Protein AF-A0A0A2X3W1-F1 (afdb_monomer)

Secondary structure (DSSP, 8-state):
-------EEGGGS-TTSEEEEE-SS-EEEEEEETTTTEEEETTTTTPBPSS---EEEPPPPPTT----

pLDDT: mean 86.37, std 14.1, range [41.53, 97.25]

Sequence (68 aa):
MLATNEWQPIETAPKDAVVMVWNGDFITMGRYWSQRKCWIDYADEGDEFTDPPTHWQPLPQAPGGRNG

Mean predicted aligned error: 6.06 Å

Foldseek 3Di:
DPFPQDKDFPVPDDQPDWWWFAQPPDIAIWHQDPVVRAIAGPVPVGHGDPGGTGITGHDDQPPPRDDD

Solvent-accessible surface area (backbone atoms only — not comparable to full-atom values): 4276 Å² total; per-residue (Å²): 131,85,77,73,94,56,77,38,58,38,91,75,53,69,66,90,44,72,28,33,27,31,43,88,86,57,77,50,43,29,31,49,39,78,93,78,72,43,58,19,31,58,80,61,89,53,43,67,49,92,58,62,58,55,28,29,39,78,63,78,81,58,92,87,70,73,79,128

Structure (mmCIF, N/CA/C/O backbone):
data_AF-A0A0A2X3W1-F1
#
_entry.id   AF-A0A0A2X3W1-F1
#
loop_
_atom_site.group_PDB
_atom_site.id
_atom_site.type_symbol
_atom_site.label_atom_id
_atom_site.label_alt_id
_atom_site.label_comp_id
_atom_site.label_asym_id
_atom_site.label_entity_id
_atom_site.label_seq_id
_atom_site.pdbx_PDB_ins_code
_atom_site.Cartn_x
_atom_site.Cartn_y
_atom_site.Cartn_z
_atom_site.occupancy
_atom_site.B_iso_or_equiv
_atom_site.auth_seq_id
_atom_site.auth_comp_id
_atom_site.auth_asym_id
_atom_site.auth_atom_id
_atom_site.pdbx_PDB_model_num
ATOM 1 N N . MET A 1 1 ? -21.128 9.018 6.066 1.00 41.53 1 MET A N 1
ATOM 2 C CA . MET A 1 1 ? -20.639 9.523 4.767 1.00 41.53 1 MET A CA 1
ATOM 3 C C . MET A 1 1 ? -20.229 8.307 3.965 1.00 41.53 1 MET A C 1
ATOM 5 O O . MET A 1 1 ? -19.432 7.533 4.475 1.00 41.53 1 MET A O 1
ATOM 9 N N . LEU A 1 2 ? -20.858 8.061 2.814 1.00 48.09 2 LEU A N 1
ATOM 10 C CA . LEU A 1 2 ? -20.453 6.967 1.927 1.00 48.09 2 LEU A CA 1
ATOM 11 C C . LEU A 1 2 ? -19.035 7.298 1.452 1.00 48.09 2 LEU A C 1
ATOM 13 O O . LEU A 1 2 ? -18.842 8.366 0.876 1.00 48.09 2 LEU A O 1
ATOM 17 N N . ALA A 1 3 ? -18.051 6.456 1.770 1.00 51.91 3 ALA A N 1
ATOM 18 C CA . ALA A 1 3 ? -16.720 6.595 1.196 1.00 51.91 3 ALA A CA 1
ATOM 19 C C . ALA A 1 3 ? -16.883 6.486 -0.323 1.00 51.91 3 ALA A C 1
ATOM 21 O O . ALA A 1 3 ? -17.359 5.468 -0.826 1.00 51.91 3 ALA A O 1
ATOM 22 N N . THR A 1 4 ? -16.596 7.565 -1.043 1.00 55.28 4 THR A N 1
ATOM 23 C 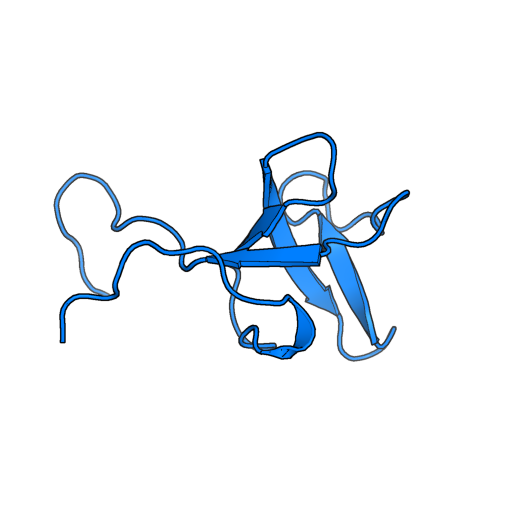CA . THR A 1 4 ? -16.509 7.524 -2.497 1.00 55.28 4 THR A CA 1
ATOM 24 C C . THR A 1 4 ? -15.385 6.551 -2.826 1.00 55.28 4 THR A C 1
ATOM 26 O O . THR A 1 4 ? -14.274 6.682 -2.319 1.00 55.28 4 THR A O 1
ATOM 29 N N . ASN A 1 5 ? -15.718 5.509 -3.582 1.00 66.81 5 ASN A N 1
ATOM 30 C CA . ASN A 1 5 ? -14.872 4.357 -3.892 1.00 66.81 5 ASN A CA 1
ATOM 31 C C . ASN A 1 5 ? -13.778 4.741 -4.914 1.00 66.81 5 ASN A C 1
ATOM 33 O O . ASN A 1 5 ? -13.660 4.146 -5.982 1.00 66.81 5 ASN A O 1
ATOM 37 N N . GLU A 1 6 ? -13.063 5.829 -4.640 1.00 85.38 6 GLU A N 1
ATOM 38 C CA . GLU A 1 6 ? -12.133 6.478 -5.552 1.00 85.38 6 GLU A CA 1
ATOM 39 C C . GLU A 1 6 ? -10.716 6.354 -5.009 1.00 85.38 6 GLU A C 1
ATOM 41 O O . GLU A 1 6 ? -10.440 6.706 -3.860 1.00 85.38 6 GLU A O 1
ATOM 46 N N . TRP A 1 7 ? -9.814 5.883 -5.864 1.00 93.69 7 TRP A N 1
ATOM 47 C CA . TRP A 1 7 ? -8.387 5.823 -5.582 1.00 93.69 7 TRP A CA 1
ATOM 48 C C . TRP A 1 7 ? -7.831 7.202 -5.204 1.00 93.69 7 TRP A C 1
ATOM 50 O O . TRP A 1 7 ? -8.103 8.198 -5.871 1.00 93.69 7 TRP A O 1
ATOM 60 N N . GLN A 1 8 ? -7.027 7.243 -4.147 1.00 96.56 8 GLN A N 1
ATOM 61 C CA . GLN A 1 8 ? -6.377 8.443 -3.621 1.00 96.56 8 GLN A CA 1
ATOM 62 C C . GLN A 1 8 ? -4.849 8.301 -3.690 1.00 96.56 8 GLN A C 1
ATOM 64 O O . GLN A 1 8 ? -4.357 7.172 -3.630 1.00 96.56 8 GLN A O 1
ATOM 69 N N . PRO A 1 9 ? -4.074 9.401 -3.761 1.00 96.88 9 PRO A N 1
ATOM 70 C CA . PRO A 1 9 ? -2.612 9.342 -3.701 1.00 96.88 9 PRO A CA 1
ATOM 71 C C . PRO A 1 9 ? -2.125 8.642 -2.430 1.00 96.88 9 PRO A C 1
ATOM 73 O O . PRO A 1 9 ? -2.645 8.900 -1.338 1.00 96.88 9 PRO A O 1
ATOM 76 N N . ILE A 1 10 ? -1.130 7.763 -2.552 1.00 97.06 10 ILE A N 1
ATOM 77 C CA . ILE A 1 10 ? -0.638 6.920 -1.452 1.00 97.06 10 ILE A CA 1
ATOM 78 C C . ILE A 1 10 ? -0.170 7.721 -0.226 1.00 97.06 10 ILE A C 1
ATOM 80 O O . ILE A 1 10 ? -0.273 7.253 0.906 1.00 97.06 10 ILE A O 1
ATOM 84 N N . GLU A 1 11 ? 0.301 8.955 -0.411 1.00 96.62 11 GLU A N 1
ATOM 85 C CA . GLU A 1 11 ? 0.786 9.828 0.662 1.00 96.62 11 GLU A CA 1
ATOM 86 C C . GLU A 1 11 ? -0.325 10.231 1.639 1.00 96.62 11 GLU A C 1
ATOM 88 O O . GLU A 1 11 ? -0.042 10.618 2.775 1.00 96.62 11 GLU A O 1
ATOM 93 N N . THR A 1 12 ? -1.582 10.125 1.203 1.00 96.62 12 THR A N 1
ATOM 94 C CA . THR A 1 12 ? -2.777 10.431 1.999 1.00 96.62 12 THR A CA 1
ATOM 95 C C . THR A 1 12 ? -3.328 9.218 2.753 1.00 96.62 12 THR A C 1
ATOM 97 O O . THR A 1 12 ? -4.280 9.360 3.519 1.00 96.62 12 THR A O 1
ATOM 100 N N . ALA A 1 13 ? -2.751 8.029 2.551 1.00 96.56 13 ALA A N 1
ATOM 101 C CA . ALA A 1 13 ? -3.260 6.799 3.136 1.00 96.56 13 ALA A CA 1
ATOM 102 C C . ALA A 1 13 ? -3.110 6.757 4.668 1.00 96.56 13 ALA A C 1
ATOM 104 O O . ALA A 1 13 ? -2.096 7.220 5.211 1.00 96.56 13 ALA A O 1
ATOM 105 N N . PRO A 1 14 ? -4.080 6.156 5.384 1.00 95.94 14 PRO A N 1
ATOM 106 C CA . PRO A 1 14 ? -3.964 5.905 6.815 1.00 95.94 14 PRO A CA 1
ATOM 107 C C . PRO A 1 14 ? -2.805 4.938 7.080 1.00 95.94 14 PRO A C 1
ATOM 109 O O . PRO A 1 14 ? -2.732 3.851 6.512 1.00 95.94 14 PRO A O 1
ATOM 112 N N . LYS A 1 15 ? -1.880 5.337 7.957 1.00 96.38 15 LYS A N 1
ATOM 113 C CA . LYS A 1 15 ? -0.660 4.568 8.278 1.00 96.38 15 LYS A CA 1
ATOM 114 C C . LYS A 1 15 ? -0.861 3.547 9.401 1.00 96.38 15 LYS A C 1
ATOM 116 O O . LYS A 1 15 ? 0.067 2.822 9.751 1.00 96.38 15 LYS A O 1
ATOM 121 N N . ASP A 1 16 ? -2.054 3.519 9.976 1.00 95.19 16 ASP A N 1
ATOM 122 C CA . ASP A 1 16 ? -2.503 2.664 11.072 1.00 95.19 16 ASP A CA 1
ATOM 123 C C . ASP A 1 16 ? -3.536 1.612 10.627 1.00 95.19 16 ASP A C 1
ATOM 125 O O . ASP A 1 16 ? -4.042 0.860 11.458 1.00 95.19 16 ASP A O 1
ATOM 129 N N . ALA A 1 17 ? -3.812 1.511 9.323 1.00 93.12 17 ALA A N 1
ATOM 130 C CA . ALA A 1 17 ? -4.761 0.562 8.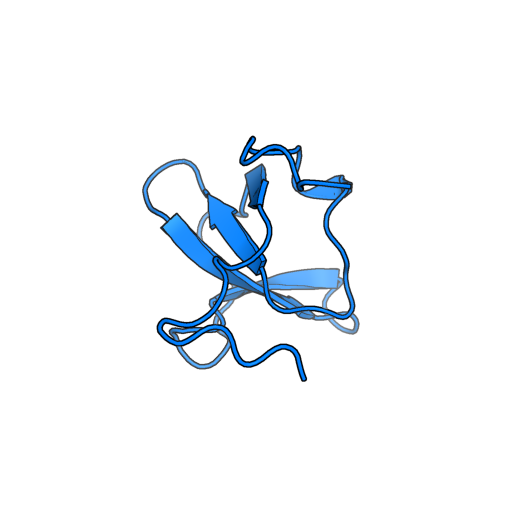749 1.00 93.12 17 ALA A CA 1
ATOM 131 C C . ALA A 1 17 ? -4.135 -0.280 7.625 1.00 93.12 17 ALA A C 1
ATOM 133 O O . ALA A 1 17 ? -3.104 0.073 7.051 1.00 93.12 17 ALA A O 1
ATOM 134 N N . VAL A 1 18 ? -4.788 -1.402 7.308 1.00 94.44 18 VAL A N 1
ATOM 135 C CA . VAL A 1 18 ? -4.565 -2.134 6.054 1.00 94.44 18 VAL A CA 1
ATOM 136 C C . VAL A 1 18 ? -5.502 -1.552 5.003 1.00 94.44 18 VAL A C 1
ATOM 138 O O . VAL A 1 18 ? -6.687 -1.344 5.269 1.00 94.44 18 VAL A O 1
ATOM 141 N N . VAL A 1 19 ? -4.970 -1.284 3.817 1.00 95.69 19 VAL A N 1
ATOM 142 C CA . VAL A 1 19 ? -5.693 -0.651 2.707 1.00 95.69 19 VAL A CA 1
ATOM 143 C C . VAL A 1 19 ? -5.485 -1.437 1.422 1.00 95.69 19 VAL A C 1
ATOM 145 O O . VAL A 1 19 ? -4.529 -2.200 1.314 1.00 95.69 19 VAL A O 1
ATOM 148 N N . MET A 1 20 ? -6.356 -1.256 0.431 1.00 95.94 20 MET A N 1
ATOM 149 C CA . MET A 1 20 ? -6.030 -1.692 -0.927 1.00 95.94 20 MET A CA 1
ATOM 150 C C . MET A 1 20 ? -5.041 -0.700 -1.531 1.00 95.94 20 MET A C 1
ATOM 152 O O . MET A 1 20 ? -5.226 0.508 -1.386 1.00 95.94 20 MET A O 1
ATOM 156 N N . VAL A 1 21 ? -4.024 -1.197 -2.227 1.00 96.25 21 VAL A N 1
ATOM 157 C CA . VAL A 1 21 ? -3.002 -0.386 -2.891 1.00 96.25 21 VAL A CA 1
ATOM 158 C C . VAL A 1 21 ? -2.859 -0.760 -4.360 1.00 96.25 21 VAL A C 1
ATOM 160 O O . VAL A 1 21 ? -3.110 -1.900 -4.744 1.00 96.25 21 VAL A O 1
ATOM 163 N N . TRP A 1 22 ? -2.447 0.213 -5.167 1.00 95.19 22 TRP A N 1
ATOM 164 C CA . TRP A 1 22 ? -2.096 0.064 -6.577 1.00 95.19 22 TRP A CA 1
ATOM 165 C C . TRP A 1 22 ? -0.653 0.516 -6.781 1.00 95.19 22 TRP A C 1
ATOM 167 O O . TRP A 1 22 ? -0.316 1.649 -6.427 1.00 95.19 22 TRP A O 1
ATOM 177 N N . ASN A 1 23 ? 0.190 -0.338 -7.360 1.00 91.19 23 ASN A N 1
ATOM 178 C CA . ASN A 1 23 ? 1.601 -0.030 -7.631 1.00 91.19 23 ASN A CA 1
AT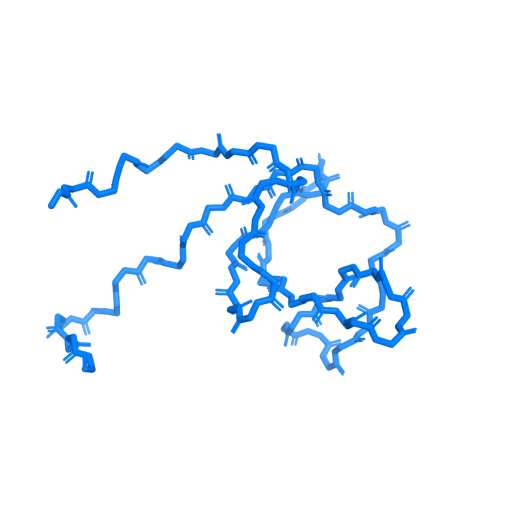OM 179 C C . ASN A 1 23 ? 1.913 0.352 -9.081 1.00 91.19 23 ASN A C 1
ATOM 181 O O . ASN A 1 23 ? 3.027 0.771 -9.360 1.00 91.19 23 ASN A O 1
ATOM 185 N N . GLY A 1 24 ? 0.935 0.280 -9.984 1.00 90.69 24 GLY A N 1
ATOM 186 C CA . GLY A 1 24 ? 1.158 0.476 -11.421 1.00 90.69 24 GLY A CA 1
ATOM 187 C C . GLY A 1 24 ? 0.925 -0.788 -12.244 1.00 90.69 24 GLY A C 1
ATOM 188 O O . GLY A 1 24 ? 0.601 -0.663 -13.424 1.00 90.69 24 GLY A O 1
ATOM 189 N N . ASP A 1 25 ? 0.981 -1.962 -11.606 1.00 91.00 25 ASP A N 1
ATOM 190 C CA . ASP A 1 25 ? 0.842 -3.264 -12.265 1.00 91.00 25 ASP A CA 1
ATOM 191 C C . ASP A 1 25 ? -0.347 -4.071 -11.738 1.00 91.00 25 ASP A C 1
ATOM 193 O O . ASP A 1 25 ? -1.113 -4.647 -12.514 1.00 91.00 25 ASP A O 1
ATOM 197 N N . PHE A 1 26 ? -0.531 -4.117 -10.416 1.00 91.12 26 PHE A N 1
ATOM 198 C CA . PHE A 1 26 ? -1.601 -4.883 -9.783 1.00 91.12 26 PHE A CA 1
ATOM 199 C C . PHE A 1 26 ? -2.152 -4.205 -8.527 1.00 91.12 26 PHE A C 1
ATOM 201 O O . PHE A 1 26 ? -1.606 -3.237 -7.993 1.00 91.12 26 PHE A O 1
ATOM 208 N N . ILE A 1 27 ? -3.294 -4.727 -8.077 1.00 93.62 27 ILE A N 1
ATOM 209 C CA . ILE A 1 27 ? -3.962 -4.318 -6.844 1.00 93.62 27 ILE A CA 1
ATOM 210 C C . ILE A 1 27 ? -3.710 -5.385 -5.777 1.00 93.62 27 ILE A C 1
ATOM 212 O O . ILE A 1 27 ? 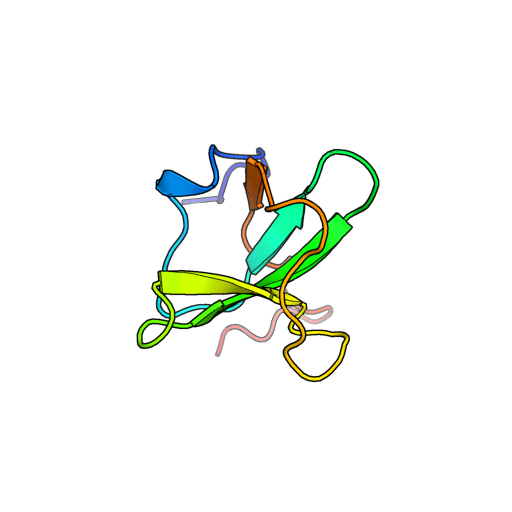-3.964 -6.562 -6.025 1.00 93.62 27 ILE A O 1
ATOM 216 N N . THR A 1 28 ? -3.270 -4.977 -4.588 1.00 93.81 28 THR A N 1
ATOM 217 C CA . THR A 1 28 ? -3.081 -5.868 -3.425 1.00 93.81 28 THR A CA 1
ATOM 218 C C . THR A 1 28 ? -3.406 -5.143 -2.112 1.00 93.81 28 THR A C 1
ATOM 220 O O . THR A 1 28 ? -3.876 -4.003 -2.126 1.00 93.81 28 THR A O 1
ATOM 223 N N . MET A 1 29 ? -3.202 -5.796 -0.967 1.00 94.38 29 MET A N 1
ATOM 224 C CA . MET A 1 29 ? -3.326 -5.193 0.360 1.00 94.38 29 MET A CA 1
ATOM 225 C C . MET A 1 29 ? -1.985 -4.609 0.808 1.00 94.38 29 MET A C 1
ATOM 227 O O . MET A 1 29 ? -0.978 -5.303 0.833 1.00 94.38 29 MET A O 1
ATOM 231 N N . GLY A 1 30 ? -1.976 -3.344 1.216 1.00 95.25 30 GLY A N 1
ATOM 232 C CA . GLY A 1 30 ? -0.795 -2.663 1.731 1.00 95.25 30 GLY A CA 1
ATOM 233 C C . GLY A 1 30 ? -0.903 -2.361 3.221 1.00 95.25 30 GLY A C 1
ATOM 234 O O . GLY A 1 30 ? -1.971 -1.994 3.723 1.00 95.25 30 GLY A O 1
ATOM 235 N N . ARG A 1 31 ? 0.228 -2.452 3.924 1.00 95.69 31 ARG A N 1
ATOM 236 C CA . ARG A 1 31 ? 0.390 -1.957 5.298 1.00 95.69 31 ARG A CA 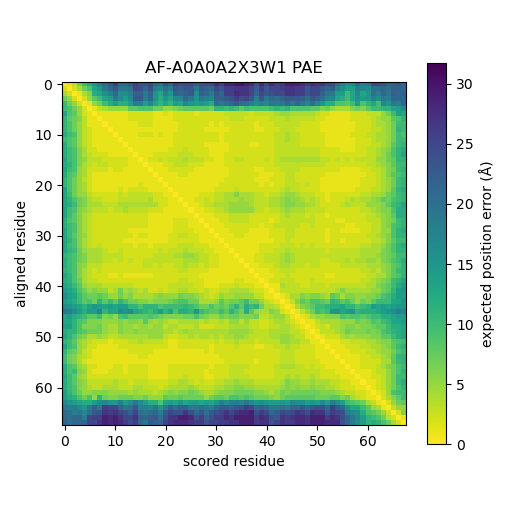1
ATOM 237 C C . ARG A 1 31 ? 1.591 -1.022 5.376 1.00 95.69 31 ARG A C 1
ATOM 239 O O . ARG A 1 31 ? 2.642 -1.313 4.816 1.00 95.69 31 ARG A O 1
ATOM 246 N N . TYR A 1 32 ? 1.462 0.088 6.099 1.00 96.25 32 TYR A N 1
ATOM 247 C CA . TYR A 1 32 ? 2.601 0.969 6.341 1.00 96.25 32 TYR A CA 1
ATOM 248 C C . TYR A 1 32 ? 3.473 0.427 7.479 1.00 96.25 32 TYR A C 1
ATOM 250 O O . TYR A 1 32 ? 2.996 0.206 8.596 1.00 96.25 32 TYR A O 1
ATOM 258 N N . TRP A 1 33 ? 4.769 0.248 7.227 1.00 94.19 33 TRP A N 1
ATOM 259 C CA . TRP A 1 33 ? 5.742 -0.142 8.242 1.00 94.19 33 TRP A CA 1
ATOM 260 C C . TRP A 1 33 ? 6.494 1.088 8.755 1.00 94.19 33 TRP A C 1
ATOM 262 O O . TRP A 1 33 ? 7.474 1.550 8.172 1.00 94.19 33 TRP A O 1
ATOM 272 N N . SER A 1 34 ? 6.066 1.606 9.908 1.00 93.38 34 SER A N 1
ATOM 273 C CA . SER A 1 34 ? 6.588 2.856 10.482 1.00 93.38 34 SER A CA 1
ATOM 274 C C . SER A 1 34 ? 8.098 2.866 10.755 1.00 93.38 34 SER A C 1
ATOM 276 O O . SER A 1 34 ? 8.732 3.903 10.570 1.00 93.38 34 SER A O 1
ATOM 278 N N . GLN A 1 35 ? 8.690 1.735 11.157 1.00 92.12 35 GLN A N 1
ATOM 279 C CA . GLN A 1 35 ? 10.131 1.646 11.438 1.00 92.12 35 GLN A CA 1
ATOM 280 C C . GLN A 1 35 ? 10.979 1.802 10.168 1.00 92.12 35 GLN A C 1
ATOM 282 O O . GLN A 1 35 ? 12.022 2.448 10.214 1.00 92.12 35 GLN A O 1
ATOM 287 N N . ARG A 1 36 ? 10.519 1.249 9.037 1.00 90.69 36 ARG A N 1
ATOM 288 C CA . ARG A 1 36 ? 11.199 1.344 7.733 1.00 90.69 36 ARG A CA 1
ATOM 289 C C . ARG A 1 36 ? 10.706 2.507 6.873 1.00 90.69 36 ARG A C 1
ATOM 291 O O . ARG A 1 36 ? 11.341 2.844 5.884 1.00 90.69 36 ARG A O 1
ATOM 298 N N . LYS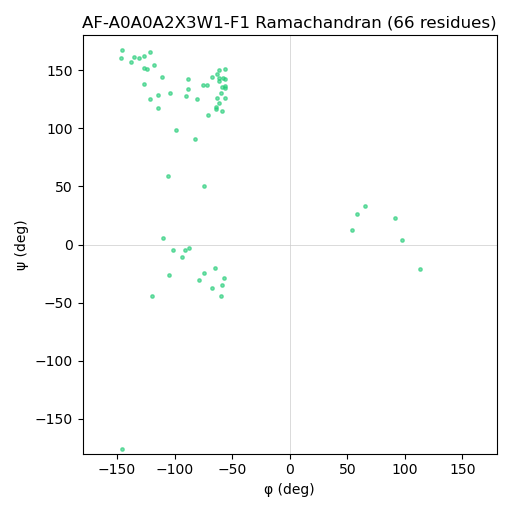 A 1 37 ? 9.608 3.150 7.277 1.00 93.12 37 LYS A N 1
ATOM 299 C CA . LYS A 1 37 ? 8.939 4.250 6.570 1.00 93.12 37 LYS A CA 1
ATOM 300 C C . LYS A 1 37 ? 8.478 3.892 5.149 1.00 93.12 37 LYS A C 1
ATOM 302 O O . LYS A 1 37 ? 8.313 4.798 4.334 1.00 93.12 37 LYS A O 1
ATOM 307 N N . CYS A 1 38 ? 8.215 2.616 4.878 1.00 93.75 38 CYS A N 1
ATOM 308 C CA . CYS A 1 38 ? 7.768 2.112 3.580 1.00 93.75 38 CYS A CA 1
ATOM 309 C C . CYS A 1 38 ? 6.419 1.385 3.683 1.00 93.75 38 CYS A C 1
ATOM 311 O O . CYS A 1 38 ? 5.942 1.065 4.777 1.00 93.75 38 CYS A O 1
ATOM 313 N N . TRP A 1 39 ? 5.799 1.154 2.529 1.00 94.50 39 TRP A N 1
ATOM 314 C CA . TRP A 1 39 ? 4.659 0.253 2.393 1.00 94.50 39 TRP A CA 1
ATOM 315 C C . TRP A 1 39 ? 5.161 -1.166 2.127 1.00 94.50 39 TRP A C 1
ATOM 317 O O . TRP A 1 39 ? 6.145 -1.342 1.411 1.00 94.50 39 TRP A O 1
ATOM 327 N N . ILE A 1 40 ? 4.475 -2.151 2.697 1.00 94.44 40 ILE A N 1
ATOM 328 C CA . ILE A 1 40 ? 4.735 -3.579 2.491 1.00 94.44 40 ILE A CA 1
ATOM 329 C C . ILE A 1 40 ? 3.482 -4.284 1.989 1.00 94.44 40 ILE A C 1
ATOM 331 O O . ILE A 1 40 ? 2.364 -3.855 2.315 1.00 94.44 40 ILE A O 1
ATOM 335 N N . ASP A 1 41 ? 3.674 -5.353 1.221 1.00 91.50 41 ASP A N 1
ATOM 336 C CA . ASP A 1 41 ? 2.591 -6.230 0.801 1.00 91.50 41 ASP A CA 1
ATOM 337 C C . ASP A 1 41 ? 2.106 -7.021 2.018 1.00 91.50 41 ASP A C 1
ATOM 339 O O . ASP A 1 41 ? 2.816 -7.836 2.604 1.00 91.50 41 ASP A O 1
ATOM 343 N N . TYR A 1 42 ? 0.887 -6.721 2.455 1.00 88.25 42 TYR A N 1
ATOM 344 C CA . TYR A 1 42 ? 0.285 -7.383 3.603 1.00 88.25 42 TYR A CA 1
ATOM 345 C C . TYR A 1 42 ? -0.165 -8.813 3.278 1.00 88.25 42 TYR A C 1
ATOM 347 O O . TYR A 1 42 ? -0.296 -9.625 4.192 1.00 88.25 42 TYR A O 1
ATOM 355 N N . ALA A 1 43 ? -0.435 -9.114 2.005 1.00 81.44 43 ALA A N 1
ATOM 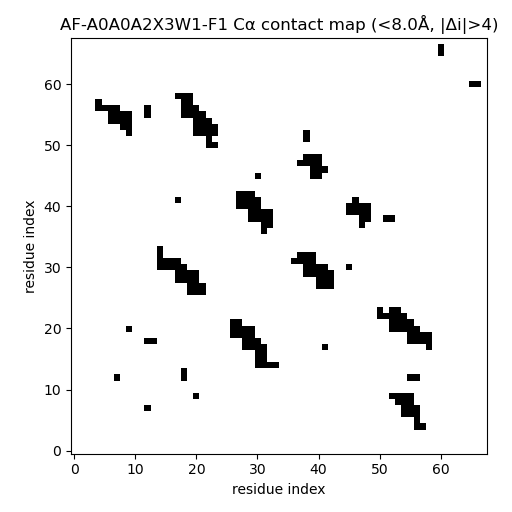356 C CA . ALA A 1 43 ? -0.829 -10.446 1.569 1.00 81.44 43 ALA A CA 1
ATOM 357 C C . ALA A 1 43 ? 0.375 -11.396 1.456 1.00 81.44 43 ALA A C 1
ATOM 359 O O . ALA A 1 43 ? 0.209 -12.588 1.709 1.00 81.44 43 ALA A O 1
ATOM 360 N N . ASP A 1 44 ? 1.562 -10.872 1.135 1.00 80.44 44 ASP A N 1
ATOM 361 C CA . ASP A 1 44 ? 2.798 -11.641 0.921 1.00 80.44 44 ASP A CA 1
ATOM 362 C C . ASP A 1 44 ? 3.784 -11.490 2.095 1.00 80.44 44 ASP A C 1
ATOM 364 O O . ASP A 1 44 ? 4.882 -10.956 1.973 1.00 80.44 44 ASP A O 1
ATOM 368 N N . GLU A 1 45 ? 3.323 -11.867 3.293 1.00 77.31 45 GLU A N 1
ATOM 369 C CA . GLU A 1 45 ? 4.105 -11.938 4.546 1.00 77.31 45 GLU A CA 1
ATOM 370 C C . GLU A 1 45 ? 4.864 -10.661 4.982 1.00 77.31 45 GLU A C 1
ATOM 372 O O . GLU A 1 45 ? 5.621 -10.682 5.956 1.00 77.31 45 GLU A O 1
ATOM 377 N N . GLY A 1 46 ? 4.585 -9.508 4.370 1.00 71.31 46 GLY A N 1
ATOM 378 C CA . GLY A 1 46 ? 5.189 -8.227 4.724 1.00 71.31 46 GLY A CA 1
ATOM 379 C C . GLY A 1 46 ? 6.458 -7.877 3.953 1.00 71.31 46 GLY A C 1
ATOM 380 O O . GLY A 1 46 ? 7.242 -7.054 4.442 1.00 71.31 46 GLY A O 1
ATOM 381 N N . ASP A 1 47 ? 6.651 -8.457 2.770 1.00 83.94 47 ASP A N 1
ATOM 382 C CA . ASP A 1 47 ? 7.716 -8.051 1.861 1.00 83.94 47 ASP A CA 1
ATOM 383 C C . ASP A 1 47 ? 7.539 -6.603 1.378 1.00 83.94 47 ASP A C 1
ATOM 385 O O . ASP A 1 47 ? 6.434 -6.069 1.235 1.00 83.94 47 ASP A O 1
ATOM 389 N N . GLU A 1 48 ? 8.664 -5.920 1.164 1.00 84.94 48 GLU A N 1
ATOM 390 C CA . GLU A 1 48 ? 8.659 -4.574 0.596 1.00 84.94 48 GLU A CA 1
ATOM 391 C C . GLU A 1 48 ? 8.301 -4.645 -0.887 1.00 84.94 48 GLU A C 1
ATOM 393 O O . GLU A 1 48 ? 8.803 -5.493 -1.624 1.00 84.94 48 GLU A O 1
ATOM 398 N N . PHE A 1 49 ? 7.444 -3.730 -1.333 1.00 83.75 49 PHE A N 1
ATOM 399 C CA . PHE A 1 49 ? 7.098 -3.646 -2.742 1.00 83.75 49 PHE A CA 1
ATOM 400 C C . PHE A 1 49 ? 8.346 -3.388 -3.593 1.00 83.75 49 PHE A C 1
ATOM 402 O O . PHE A 1 49 ? 9.098 -2.454 -3.315 1.00 83.75 49 PHE A O 1
ATOM 409 N N . THR A 1 50 ? 8.532 -4.178 -4.659 1.00 85.50 50 THR A N 1
ATOM 410 C CA . THR A 1 50 ? 9.586 -3.905 -5.654 1.00 85.50 50 THR A CA 1
ATOM 411 C C . THR A 1 50 ? 9.369 -2.532 -6.295 1.00 85.50 50 THR A C 1
ATOM 413 O O . THR A 1 50 ? 10.305 -1.739 -6.361 1.00 85.50 50 THR A O 1
ATOM 416 N N . ASP A 1 51 ? 8.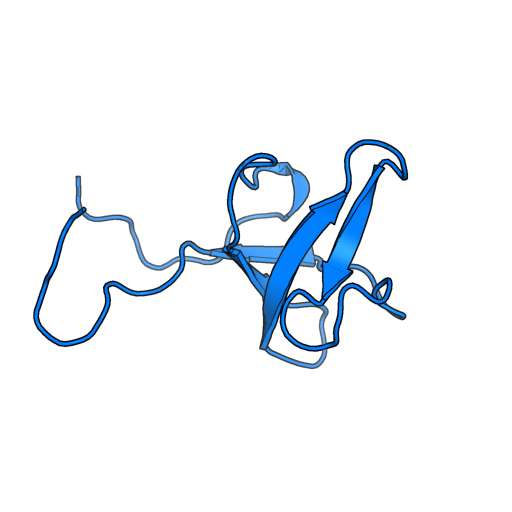118 -2.225 -6.653 1.00 88.81 51 ASP A N 1
ATOM 417 C CA . ASP A 1 51 ? 7.672 -0.897 -7.070 1.00 88.81 51 ASP A CA 1
ATOM 418 C C . ASP A 1 51 ? 6.682 -0.335 -6.041 1.00 88.81 51 ASP A C 1
ATOM 420 O O . ASP A 1 51 ? 5.623 -0.938 -5.825 1.00 88.81 51 ASP A O 1
ATOM 424 N N . PRO A 1 52 ? 6.995 0.793 -5.374 1.00 92.31 52 PRO A N 1
ATOM 425 C CA . PRO A 1 52 ? 6.143 1.332 -4.324 1.00 92.31 52 PRO A CA 1
ATOM 426 C C . PRO A 1 52 ? 4.717 1.636 -4.807 1.00 92.31 52 PRO A C 1
ATOM 428 O O . PRO A 1 52 ? 4.528 2.139 -5.917 1.00 92.31 52 PRO A O 1
ATOM 431 N N . PRO A 1 53 ? 3.696 1.409 -3.962 1.00 95.69 53 PRO A N 1
ATOM 432 C CA . PRO A 1 53 ? 2.329 1.758 -4.303 1.00 95.69 53 PRO A CA 1
ATOM 433 C C . PRO A 1 53 ? 2.194 3.262 -4.530 1.00 95.69 53 PRO A C 1
ATOM 435 O O . PRO A 1 53 ? 2.774 4.056 -3.797 1.00 95.69 53 PRO A O 1
ATOM 438 N N . THR A 1 54 ? 1.400 3.650 -5.525 1.00 97.12 54 THR A N 1
ATOM 439 C CA . THR A 1 54 ? 1.149 5.051 -5.901 1.00 97.12 54 THR A CA 1
ATOM 440 C C . THR A 1 54 ? -0.222 5.538 -5.452 1.00 97.12 54 THR A C 1
ATOM 442 O O . THR A 1 54 ? -0.406 6.729 -5.208 1.00 97.12 54 THR A O 1
ATOM 445 N N . HIS A 1 55 ? -1.186 4.624 -5.303 1.00 97.25 55 HIS A N 1
ATOM 446 C CA . HIS A 1 55 ? -2.551 4.952 -4.905 1.00 97.25 55 HIS A CA 1
ATOM 447 C C . HIS A 1 55 ? -3.103 3.953 -3.889 1.00 97.25 55 HIS A C 1
ATOM 449 O O . HIS A 1 55 ? -2.663 2.803 -3.829 1.00 97.25 55 HIS A O 1
ATOM 455 N N . TRP A 1 56 ? -4.100 4.385 -3.117 1.00 97.19 56 TRP A N 1
ATOM 456 C CA . TRP A 1 56 ? -4.816 3.554 -2.155 1.00 97.19 56 TRP A CA 1
ATOM 457 C C . TRP A 1 56 ? -6.331 3.760 -2.213 1.00 97.19 56 TRP A C 1
ATOM 459 O O . TRP A 1 56 ? -6.815 4.780 -2.705 1.00 97.19 56 TRP A O 1
ATOM 469 N N . GLN A 1 57 ? -7.072 2.804 -1.664 1.00 96.25 57 GLN A N 1
ATOM 470 C CA . GLN A 1 57 ? -8.468 2.978 -1.269 1.00 96.25 57 GLN A CA 1
ATOM 471 C C . GLN A 1 57 ? -8.775 2.131 -0.019 1.00 96.25 57 GLN A C 1
ATOM 473 O O . GLN A 1 57 ? -8.034 1.183 0.280 1.00 96.25 57 GLN A O 1
ATOM 478 N N . PRO A 1 58 ? -9.845 2.439 0.738 1.00 94.12 58 PRO A N 1
ATOM 479 C CA . PRO A 1 58 ? -10.290 1.585 1.834 1.00 94.12 58 PRO A CA 1
ATOM 480 C C . PRO A 1 58 ? -10.571 0.156 1.357 1.00 94.12 58 PRO A C 1
ATOM 482 O O . PRO A 1 58 ? -10.980 -0.057 0.216 1.00 94.12 58 PRO A O 1
ATOM 485 N N . LEU A 1 59 ? -10.404 -0.830 2.241 1.00 91.44 59 LEU A N 1
ATOM 486 C CA . LEU A 1 59 ? -10.902 -2.176 1.961 1.00 91.44 59 LEU A CA 1
ATOM 487 C C . LEU A 1 59 ? -12.432 -2.134 1.784 1.00 91.44 59 LEU A C 1
ATOM 489 O O . LEU A 1 59 ? -13.108 -1.398 2.515 1.00 91.44 59 LEU A O 1
ATOM 493 N N . PRO A 1 60 ? -13.002 -2.929 0.860 1.00 86.69 60 PRO A N 1
ATOM 494 C CA . PRO A 1 60 ? -14.444 -3.039 0.738 1.00 86.69 60 PRO A CA 1
ATOM 495 C C . PRO A 1 60 ? -15.028 -3.598 2.035 1.00 86.69 60 PRO A C 1
ATOM 497 O O . PRO A 1 60 ? -14.399 -4.389 2.744 1.00 86.69 60 PRO A O 1
ATOM 500 N N . GLN A 1 61 ? -16.265 -3.214 2.337 1.00 84.88 61 GLN A N 1
ATOM 501 C CA . GLN A 1 61 ? -16.979 -3.796 3.464 1.00 84.88 61 GLN A CA 1
ATOM 502 C C . GLN A 1 61 ? -17.094 -5.315 3.272 1.00 84.88 61 GLN A C 1
ATOM 504 O O . GLN A 1 61 ? -17.426 -5.789 2.183 1.00 84.88 61 GLN A O 1
ATOM 509 N N . ALA A 1 62 ? -16.834 -6.079 4.336 1.00 82.69 62 ALA A N 1
ATOM 510 C CA . ALA A 1 62 ? -16.950 -7.529 4.290 1.00 82.69 62 ALA A CA 1
ATOM 511 C C . ALA A 1 62 ? -18.368 -7.959 3.852 1.00 82.69 62 ALA A C 1
ATOM 513 O O . ALA A 1 62 ? -19.358 -7.344 4.281 1.00 82.69 62 ALA A O 1
ATOM 514 N N . PRO A 1 63 ? -18.501 -9.035 3.052 1.00 80.88 63 PRO A N 1
ATOM 515 C CA . PRO A 1 63 ? -19.805 -9.585 2.701 1.00 80.88 63 PRO A CA 1
ATOM 516 C C . PRO A 1 63 ? -20.591 -9.938 3.972 1.00 80.88 63 PRO A C 1
ATOM 518 O O . PRO A 1 63 ? -20.088 -10.643 4.844 1.00 80.88 63 PRO A O 1
ATOM 521 N N . GLY A 1 64 ? -21.819 -9.428 4.102 1.00 79.12 64 GLY A N 1
ATOM 522 C CA . GLY A 1 64 ? -22.652 -9.620 5.300 1.00 79.12 64 GLY A CA 1
ATOM 523 C C . GLY A 1 64 ? -22.619 -8.470 6.312 1.00 79.12 64 GLY A C 1
ATOM 524 O O . GLY A 1 64 ? -23.273 -8.563 7.347 1.00 79.12 64 GLY A O 1
ATOM 525 N N . GLY A 1 65 ? -21.917 -7.372 6.011 1.00 61.44 65 GLY A N 1
ATOM 526 C CA . GLY A 1 65 ? -22.141 -6.082 6.666 1.00 61.44 65 GLY A CA 1
ATOM 527 C C . GLY A 1 65 ? -21.803 -6.048 8.153 1.00 61.44 65 GLY A C 1
ATOM 528 O O . GLY A 1 65 ? -22.455 -5.337 8.918 1.00 61.44 65 GLY A O 1
ATOM 529 N N . ARG A 1 66 ? -20.799 -6.809 8.596 1.00 52.62 66 ARG A N 1
ATOM 530 C CA . ARG A 1 66 ? -20.347 -6.704 9.980 1.00 52.62 66 ARG A CA 1
ATOM 531 C C . ARG A 1 66 ? -19.392 -5.520 10.108 1.00 52.62 66 ARG A C 1
ATOM 533 O O . ARG A 1 66 ? -18.190 -5.649 9.903 1.00 52.62 66 ARG A O 1
ATOM 540 N N . ASN A 1 67 ? -19.969 -4.363 10.419 1.00 55.25 67 ASN A N 1
ATOM 541 C CA . ASN A 1 67 ? -19.235 -3.254 11.014 1.00 55.25 67 ASN A CA 1
ATOM 542 C C . ASN A 1 67 ? -18.751 -3.746 12.384 1.00 55.25 67 ASN A C 1
ATOM 544 O O . ASN A 1 67 ? -19.577 -4.157 13.203 1.00 55.25 67 ASN A O 1
ATOM 548 N N . GLY A 1 68 ? -17.433 -3.822 12.568 1.00 50.97 68 GLY A N 1
ATOM 549 C CA . GLY A 1 68 ? -16.842 -3.997 13.895 1.00 50.97 68 GLY A CA 1
ATOM 550 C C . GLY A 1 68 ? -17.192 -2.821 14.792 1.00 50.97 68 GLY A C 1
ATOM 551 O O . GLY A 1 68 ? -17.235 -1.689 14.259 1.00 50.97 68 GLY A O 1
#

Organism: NCBI:txid1300345

Radius of gyration: 12.2 Å; Cα contacts (8 Å, |Δi|>4): 113; chains: 1; bounding box: 34×22×26 Å

Nearest PDB structures (fo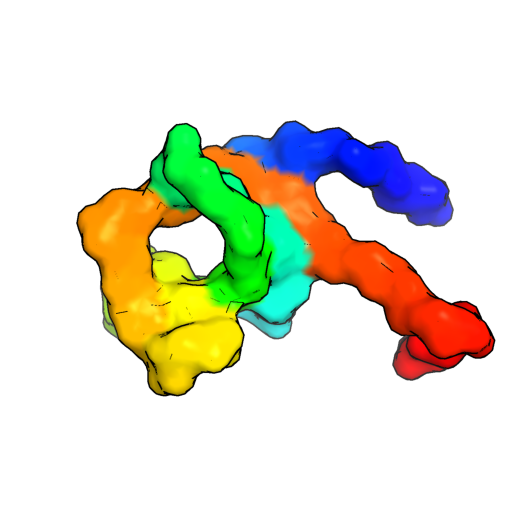ldseek):
  4r3d-assembly2_A  TM=3.776E-01  e=3.048E-01  Betacoronavirus England 1
  2myw-assembly1_A  TM=4.963E-01  e=2.699E+00  Pyricularia oryzae
  5bz0-assembly1_A  TM=3.057E-01  e=9.633E+00  Avian infectious bronchitis virus (strain Beaudette)